Protein AF-A0A415UDN7-F1 (afdb_monomer)

Mean predicted aligned error: 2.26 Å

Sequence (65 aa):
MKKKFWEYILENFTIDNNGRKIIYNIIDWVWMQSMDKEDSVNTLDFLLDGIGIKKEEIEQFIDWN

Organism: NCBI:txid39488

Secondary structure (DSSP, 8-state):
-HHHHHHHHHHH----HHHHHHHHHHHHHHHHS---HHHHHHHHHHHHTTS---HHHHHTT----

Solvent-accessible surface area (backbone atoms only — not comparable to full-atom values): 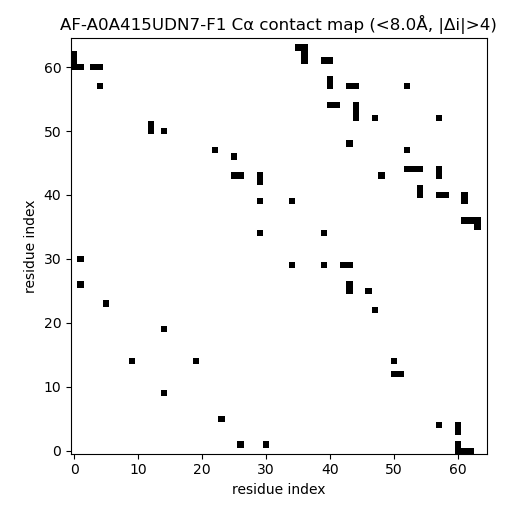4006 Å² total; per-residue (Å²): 90,69,67,59,48,52,50,51,49,65,76,74,40,98,65,56,77,67,55,48,54,52,52,50,50,52,54,50,53,56,72,72,46,96,59,56,59,67,57,47,40,55,49,48,41,62,75,43,60,85,72,76,71,50,59,77,64,48,54,78,42,59,72,88,125

Foldseek 3Di:
DLVVLLVVLVVPFDDDPVRSVVLNVQSVVLVPDPDDQVRSLVSNQVVVPPRPDDSVNSSVVRDPD

pLDDT: mean 95.66, std 4.36, range [70.62, 98.38]

Structure (mmCIF, N/CA/C/O backbone):
data_AF-A0A415UDN7-F1
#
_entry.id   AF-A0A415UDN7-F1
#
loop_
_atom_site.group_PDB
_atom_site.id
_atom_site.type_symbol
_atom_site.label_atom_id
_atom_site.label_alt_id
_atom_site.label_comp_id
_atom_site.label_asym_id
_atom_site.label_entity_id
_atom_site.label_seq_id
_atom_site.pdbx_PDB_ins_code
_atom_site.Cartn_x
_atom_site.Cartn_y
_atom_site.Cartn_z
_atom_site.occupancy
_atom_site.B_iso_or_equiv
_atom_site.auth_seq_id
_atom_site.auth_comp_id
_atom_site.auth_asym_id
_atom_site.auth_atom_id
_atom_site.pdbx_PDB_model_num
ATOM 1 N N . MET A 1 1 ? -1.573 -6.431 9.200 1.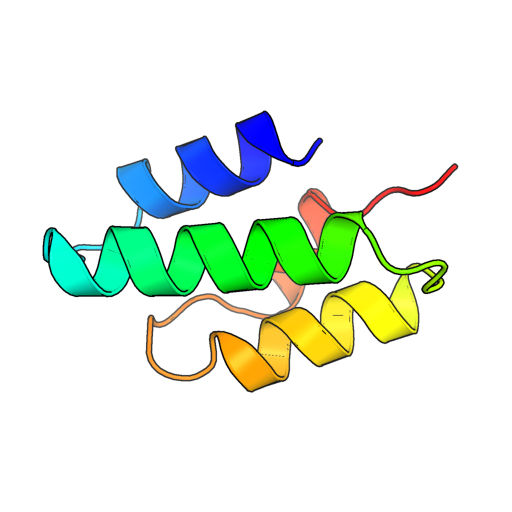00 90.69 1 MET A N 1
ATOM 2 C CA . MET A 1 1 ? -2.154 -5.389 8.328 1.00 90.69 1 MET A CA 1
ATOM 3 C C . MET A 1 1 ? -1.740 -5.517 6.859 1.00 90.69 1 MET A C 1
ATOM 5 O O . MET A 1 1 ? -2.632 -5.497 6.023 1.00 90.69 1 MET A O 1
ATOM 9 N N . LYS A 1 2 ? -0.464 -5.800 6.535 1.00 95.25 2 LYS A N 1
ATOM 10 C CA . LYS A 1 2 ? 0.031 -6.069 5.161 1.00 95.25 2 LYS A CA 1
ATOM 11 C C . LYS A 1 2 ? -0.894 -6.913 4.272 1.00 95.25 2 LYS A C 1
ATOM 13 O O . LYS A 1 2 ? -1.204 -6.525 3.155 1.00 95.25 2 LYS A O 1
ATOM 18 N N . LYS A 1 3 ? -1.344 -8.072 4.775 1.00 96.25 3 LYS A N 1
ATOM 19 C CA . LYS A 1 3 ? -2.224 -8.984 4.023 1.00 96.25 3 LYS A CA 1
ATOM 20 C C . LYS A 1 3 ? -3.533 -8.305 3.598 1.00 96.25 3 LYS A C 1
ATOM 22 O O . LYS A 1 3 ? -3.898 -8.417 2.438 1.00 96.25 3 LYS A O 1
ATOM 27 N N . LYS A 1 4 ? -4.175 -7.559 4.506 1.00 97.44 4 LYS A N 1
ATOM 28 C CA . LYS A 1 4 ? -5.412 -6.815 4.217 1.00 97.44 4 LYS A CA 1
ATOM 29 C C . LYS A 1 4 ? -5.180 -5.703 3.195 1.00 97.44 4 LYS A C 1
ATOM 31 O O . LYS A 1 4 ? -6.012 -5.506 2.325 1.00 97.44 4 LYS A O 1
ATOM 36 N N . PHE A 1 5 ? -4.043 -5.009 3.282 1.00 97.56 5 PHE A N 1
ATOM 37 C CA . PHE A 1 5 ? -3.673 -3.992 2.297 1.00 97.56 5 PHE A CA 1
ATOM 38 C C . PHE A 1 5 ? -3.499 -4.595 0.900 1.00 97.56 5 PHE A C 1
ATOM 40 O O . PHE A 1 5 ? -3.998 -4.066 -0.088 1.00 97.56 5 PHE A O 1
ATOM 47 N N . TRP A 1 6 ? -2.835 -5.751 0.825 1.00 97.94 6 TRP A N 1
ATOM 48 C CA . TRP A 1 6 ? -2.664 -6.472 -0.429 1.00 97.94 6 TRP A CA 1
ATOM 49 C C . TRP A 1 6 ? -3.993 -6.967 -1.016 1.00 97.94 6 TRP A C 1
ATOM 51 O O . TRP A 1 6 ? -4.225 -6.813 -2.212 1.00 97.94 6 TRP A O 1
ATOM 61 N N . GLU A 1 7 ? -4.877 -7.519 -0.184 1.00 98.25 7 GLU A N 1
ATOM 62 C CA . GLU A 1 7 ? -6.233 -7.920 -0.588 1.00 98.25 7 GLU A CA 1
ATOM 63 C C . GLU A 1 7 ? -7.030 -6.720 -1.117 1.00 98.25 7 GLU A C 1
ATOM 65 O O . GLU A 1 7 ? -7.567 -6.790 -2.220 1.00 98.25 7 GLU A O 1
ATOM 70 N N . TYR A 1 8 ? -6.996 -5.588 -0.409 1.00 98.25 8 TYR A N 1
ATOM 71 C CA . TYR A 1 8 ? -7.620 -4.343 -0.853 1.00 98.25 8 TYR A CA 1
ATOM 72 C C . TYR A 1 8 ? -7.109 -3.901 -2.235 1.00 98.25 8 TYR A C 1
ATOM 74 O O . TYR A 1 8 ? -7.915 -3.564 -3.103 1.00 98.25 8 TYR A O 1
ATOM 82 N N . ILE A 1 9 ? -5.797 -3.969 -2.489 1.00 97.44 9 ILE A N 1
ATOM 83 C CA . ILE A 1 9 ? -5.246 -3.610 -3.802 1.00 97.44 9 ILE A CA 1
ATOM 84 C C . ILE A 1 9 ? -5.775 -4.535 -4.908 1.00 97.44 9 ILE A C 1
ATOM 86 O O . ILE A 1 9 ? -6.148 -4.071 -5.986 1.00 97.44 9 ILE A O 1
ATOM 90 N N . LEU A 1 10 ? -5.823 -5.844 -4.651 1.00 97.38 10 LEU A N 1
ATOM 91 C CA . LEU A 1 10 ? -6.296 -6.826 -5.629 1.00 97.38 10 LEU A CA 1
ATOM 92 C C . LEU A 1 10 ? -7.788 -6.692 -5.950 1.00 97.38 10 LEU A C 1
ATOM 94 O O . LEU A 1 10 ? -8.191 -6.995 -7.072 1.00 97.38 10 LEU A O 1
ATOM 98 N N . GLU A 1 11 ? -8.592 -6.273 -4.975 1.00 97.75 11 GLU A N 1
ATOM 99 C CA . GLU A 1 11 ? -10.041 -6.120 -5.120 1.00 97.75 11 GLU A CA 1
ATOM 100 C C . GLU A 1 11 ? -10.435 -4.811 -5.814 1.00 97.75 11 GLU A C 1
ATOM 102 O O . GLU A 1 11 ? -11.448 -4.780 -6.513 1.00 97.75 11 GLU A O 1
ATOM 107 N N . ASN A 1 12 ? -9.642 -3.745 -5.656 1.00 97.75 12 ASN A N 1
ATOM 108 C CA . ASN A 1 12 ? -10.034 -2.398 -6.084 1.00 97.75 12 ASN A CA 1
ATOM 109 C C . ASN A 1 12 ? -9.312 -1.897 -7.343 1.00 97.75 12 ASN A C 1
ATOM 111 O O . ASN A 1 12 ? -9.825 -0.999 -8.011 1.00 97.75 12 ASN A O 1
ATOM 115 N N . PHE A 1 13 ? -8.167 -2.481 -7.720 1.00 96.56 13 PHE A N 1
ATOM 116 C CA . PHE A 1 13 ? -7.377 -1.997 -8.856 1.00 96.56 13 PHE A CA 1
ATOM 117 C C . PHE A 1 13 ? -7.165 -3.069 -9.930 1.00 96.56 13 PHE A C 1
ATOM 119 O O . PHE A 1 13 ? -6.757 -4.204 -9.672 1.00 96.56 13 PHE A O 1
ATOM 126 N N . THR A 1 14 ? -7.395 -2.686 -11.189 1.00 95.62 14 THR A N 1
ATOM 127 C CA . THR A 1 14 ? -7.129 -3.557 -12.343 1.00 95.62 14 THR A CA 1
ATOM 128 C C . THR A 1 14 ? -5.650 -3.490 -12.705 1.00 95.62 14 THR A C 1
ATOM 130 O O . THR A 1 14 ? -5.215 -2.608 -13.438 1.00 95.62 14 THR A O 1
ATOM 133 N N . ILE A 1 15 ? -4.875 -4.438 -12.182 1.00 95.75 15 ILE A N 1
ATOM 134 C CA . ILE A 1 15 ? -3.429 -4.544 -12.404 1.00 95.75 15 ILE A CA 1
ATOM 135 C C . ILE A 1 15 ? -3.126 -5.901 -13.041 1.00 95.75 15 ILE A C 1
ATOM 137 O O . ILE A 1 15 ? -3.660 -6.931 -12.607 1.00 95.75 15 ILE A O 1
ATOM 141 N N . ASP A 1 16 ? -2.264 -5.918 -14.058 1.00 96.69 16 ASP A N 1
ATOM 142 C CA . ASP A 1 16 ? -1.807 -7.148 -14.701 1.00 96.69 16 ASP A CA 1
ATOM 143 C C . ASP A 1 16 ? -0.900 -7.987 -13.773 1.00 96.69 16 ASP A C 1
ATOM 145 O O . ASP A 1 16 ? -0.533 -7.594 -12.664 1.00 96.69 16 ASP A O 1
ATOM 149 N N . ASN A 1 17 ? -0.532 -9.194 -14.200 1.00 97.31 17 ASN A N 1
ATOM 150 C CA . ASN A 1 17 ? 0.238 -10.097 -13.341 1.00 97.31 17 ASN A CA 1
ATOM 151 C C . ASN A 1 17 ? 1.640 -9.559 -12.994 1.00 97.31 17 ASN A C 1
ATOM 153 O O . ASN A 1 17 ? 2.152 -9.826 -11.908 1.00 97.31 17 ASN A O 1
ATOM 157 N N . ASN A 1 18 ? 2.274 -8.822 -13.906 1.00 97.56 18 ASN A N 1
ATOM 158 C CA . ASN A 1 18 ? 3.614 -8.287 -13.676 1.00 97.56 18 ASN A CA 1
ATOM 159 C C . ASN A 1 18 ? 3.572 -7.090 -12.723 1.00 97.56 18 ASN A C 1
ATOM 161 O O . ASN A 1 18 ? 4.344 -7.060 -11.764 1.00 97.56 18 ASN A O 1
ATOM 165 N N . GLY A 1 19 ? 2.622 -6.174 -12.911 1.00 97.12 19 GLY A N 1
ATOM 166 C CA . GLY A 1 19 ? 2.369 -5.065 -11.999 1.00 97.12 19 GLY A CA 1
ATOM 167 C C . GLY A 1 19 ? 2.056 -5.554 -10.588 1.00 97.12 19 GLY A C 1
ATOM 168 O O . GLY A 1 19 ? 2.640 -5.058 -9.629 1.00 97.12 19 GLY A O 1
ATOM 169 N N . ARG A 1 20 ? 1.244 -6.613 -10.442 1.00 97.44 20 ARG A N 1
ATOM 170 C CA . ARG A 1 20 ? 0.960 -7.230 -9.132 1.00 97.44 20 ARG A CA 1
ATOM 171 C C . ARG A 1 20 ? 2.227 -7.685 -8.412 1.00 97.44 20 ARG A C 1
ATOM 173 O O . ARG A 1 20 ? 2.364 -7.444 -7.218 1.00 97.44 20 ARG A O 1
ATOM 180 N N . LYS A 1 21 ? 3.162 -8.323 -9.121 1.00 98.06 21 LYS A N 1
ATOM 181 C CA . LYS A 1 21 ? 4.435 -8.776 -8.532 1.00 98.06 21 LYS A CA 1
ATOM 182 C C . LYS A 1 21 ? 5.306 -7.602 -8.087 1.00 98.06 21 LYS A C 1
ATOM 184 O O . LYS A 1 21 ? 5.888 -7.663 -7.011 1.00 98.06 21 LYS A O 1
ATOM 189 N N . ILE A 1 22 ? 5.376 -6.543 -8.895 1.00 98.00 22 ILE A N 1
ATOM 190 C CA . ILE A 1 22 ? 6.141 -5.331 -8.568 1.00 98.00 22 ILE A CA 1
ATOM 191 C C . ILE A 1 22 ? 5.563 -4.665 -7.317 1.00 98.00 22 ILE A C 1
ATOM 193 O O . ILE A 1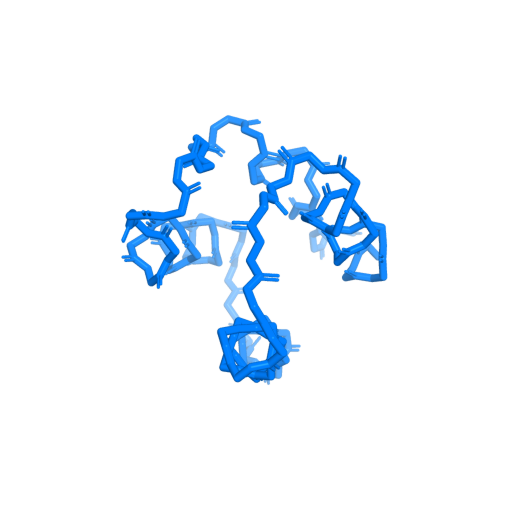 22 ? 6.293 -4.426 -6.360 1.00 98.00 22 ILE A O 1
ATOM 197 N N . ILE A 1 23 ? 4.250 -4.437 -7.294 1.00 98.00 23 ILE A N 1
ATOM 198 C CA . ILE A 1 23 ? 3.558 -3.814 -6.160 1.00 98.00 23 ILE A CA 1
ATOM 199 C C . ILE A 1 23 ? 3.721 -4.658 -4.897 1.00 98.00 23 ILE A C 1
ATOM 201 O O . ILE A 1 23 ? 4.047 -4.124 -3.841 1.00 98.00 23 ILE A O 1
ATOM 205 N N . TYR A 1 24 ? 3.568 -5.981 -4.996 1.00 98.12 24 TYR A N 1
ATOM 206 C CA . TYR A 1 24 ? 3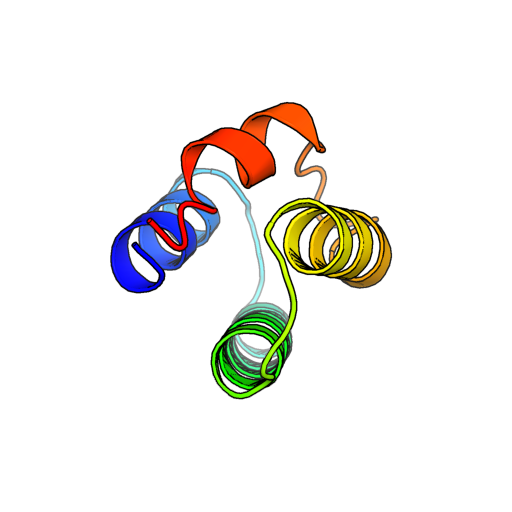.771 -6.860 -3.848 1.00 98.12 24 TYR A CA 1
ATOM 207 C C . TYR A 1 24 ? 5.198 -6.766 -3.291 1.00 98.12 24 TYR A C 1
ATOM 209 O O . TYR A 1 24 ? 5.365 -6.722 -2.075 1.00 98.12 24 TYR A O 1
ATOM 217 N N . ASN A 1 25 ? 6.214 -6.673 -4.155 1.00 98.38 25 ASN A N 1
ATOM 218 C CA . ASN A 1 25 ? 7.602 -6.488 -3.728 1.00 98.38 25 ASN A CA 1
ATOM 219 C C . ASN A 1 25 ? 7.833 -5.125 -3.060 1.00 98.38 25 ASN A C 1
ATOM 221 O O . ASN A 1 25 ? 8.564 -5.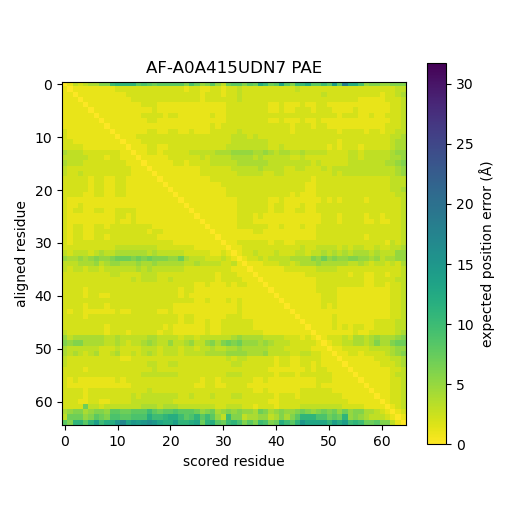061 -2.078 1.00 98.38 25 ASN A O 1
ATOM 225 N N . ILE A 1 26 ? 7.205 -4.051 -3.552 1.00 98.00 26 ILE A N 1
ATOM 226 C CA . ILE A 1 26 ? 7.252 -2.722 -2.918 1.00 98.00 26 ILE A CA 1
ATOM 227 C C . ILE A 1 26 ? 6.658 -2.793 -1.509 1.00 98.00 26 ILE A C 1
ATOM 229 O O . ILE A 1 26 ? 7.292 -2.374 -0.544 1.00 98.00 26 ILE A O 1
ATOM 233 N N . ILE A 1 27 ? 5.465 -3.379 -1.381 1.00 97.56 27 ILE A N 1
ATOM 234 C CA . ILE A 1 27 ? 4.787 -3.558 -0.094 1.00 97.56 27 ILE A CA 1
ATOM 235 C C . ILE A 1 27 ? 5.641 -4.419 0.841 1.00 97.56 27 ILE A C 1
ATOM 237 O O . ILE A 1 27 ? 5.774 -4.108 2.018 1.00 97.56 27 ILE A O 1
ATOM 241 N N . ASP A 1 28 ? 6.233 -5.505 0.348 1.00 97.75 28 ASP A N 1
ATOM 242 C CA . ASP A 1 28 ? 7.115 -6.344 1.159 1.00 97.75 28 ASP A CA 1
ATOM 243 C C . ASP A 1 28 ? 8.344 -5.575 1.647 1.00 97.75 28 ASP A C 1
ATOM 245 O O . ASP A 1 28 ? 8.645 -5.598 2.837 1.00 97.75 28 ASP A O 1
ATOM 249 N N . TRP A 1 29 ? 8.990 -4.821 0.756 1.00 97.88 29 TRP A N 1
ATOM 250 C CA . TRP A 1 29 ? 10.150 -4.009 1.096 1.00 97.88 29 TRP A CA 1
ATOM 251 C C . TRP A 1 29 ? 9.836 -2.969 2.176 1.00 97.88 29 TRP A C 1
ATOM 253 O O . TRP A 1 29 ? 10.595 -2.890 3.142 1.00 97.88 29 TRP A O 1
ATOM 263 N N . VAL A 1 30 ? 8.711 -2.245 2.069 1.00 96.69 30 VAL A N 1
ATOM 264 C CA . VAL A 1 30 ? 8.263 -1.282 3.095 1.00 96.69 30 VAL A CA 1
ATOM 265 C C . VAL A 1 30 ? 8.053 -1.976 4.441 1.00 96.69 30 VAL A C 1
ATOM 267 O O . VAL A 1 30 ? 8.535 -1.491 5.458 1.00 96.69 30 VAL A O 1
ATOM 270 N N . TRP A 1 31 ? 7.419 -3.153 4.457 1.00 95.06 31 TRP A N 1
ATOM 271 C CA . TRP A 1 31 ? 7.188 -3.917 5.692 1.00 95.06 31 TRP A CA 1
ATOM 272 C C . TRP A 1 31 ? 8.450 -4.523 6.319 1.00 95.06 31 TRP A C 1
ATOM 274 O O . TRP A 1 31 ? 8.405 -4.948 7.472 1.00 95.06 31 TRP A O 1
ATOM 284 N N . MET A 1 32 ? 9.557 -4.591 5.579 1.00 95.94 32 MET A N 1
ATOM 285 C CA . MET A 1 32 ? 10.862 -4.994 6.106 1.00 95.94 32 MET A CA 1
ATOM 286 C C . MET A 1 32 ? 11.659 -3.824 6.691 1.00 95.94 32 MET A C 1
ATOM 288 O O . MET A 1 32 ? 12.640 -4.066 7.395 1.00 95.94 32 MET A O 1
ATOM 292 N N . GLN A 1 33 ? 11.293 -2.577 6.380 1.00 94.06 33 GLN A N 1
ATOM 293 C CA . GLN A 1 33 ? 11.987 -1.408 6.911 1.00 94.06 33 GLN A CA 1
ATOM 294 C C . GLN A 1 33 ? 11.472 -1.063 8.310 1.00 94.06 33 GLN A C 1
ATOM 296 O O . GLN A 1 33 ? 10.286 -1.189 8.603 1.00 94.06 33 GLN A O 1
ATOM 301 N N . SER A 1 34 ? 12.355 -0.546 9.163 1.00 90.31 34 SER A N 1
ATOM 302 C CA . SER A 1 34 ? 11.981 0.042 10.457 1.00 90.31 34 SER A CA 1
ATOM 303 C C . SER A 1 34 ? 11.497 1.490 10.287 1.00 90.31 34 SER A C 1
ATOM 305 O O . SER A 1 34 ? 12.063 2.402 10.886 1.00 90.31 34 SER A O 1
ATOM 307 N N . MET A 1 35 ? 10.510 1.705 9.414 1.00 93.75 35 MET A N 1
ATOM 308 C CA . MET A 1 35 ? 9.885 3.012 9.179 1.00 93.75 35 MET A CA 1
ATOM 309 C C . MET A 1 35 ? 8.800 3.283 10.219 1.00 93.75 35 MET A C 1
ATOM 311 O O . MET A 1 35 ? 8.100 2.363 10.649 1.00 93.75 35 MET A O 1
ATOM 315 N N . ASP A 1 36 ? 8.619 4.550 10.589 1.00 95.56 36 ASP A N 1
ATOM 316 C CA . ASP A 1 36 ? 7.420 4.945 11.319 1.00 95.56 36 ASP A CA 1
ATOM 317 C C . ASP A 1 36 ? 6.190 4.981 10.388 1.00 95.56 36 ASP A C 1
ATOM 319 O O . ASP A 1 36 ? 6.256 4.662 9.192 1.00 95.56 36 ASP A O 1
ATOM 323 N N . LYS A 1 37 ? 5.021 5.305 10.952 1.00 95.19 37 LYS A N 1
ATOM 324 C CA . LYS A 1 37 ? 3.765 5.334 10.192 1.00 95.19 37 LYS A CA 1
ATOM 325 C C . LYS A 1 37 ? 3.812 6.367 9.069 1.00 95.19 37 LYS A C 1
ATOM 327 O O . LYS A 1 37 ? 3.359 6.061 7.969 1.00 95.19 37 LYS A O 1
ATOM 332 N N . GLU A 1 38 ? 4.315 7.563 9.350 1.00 96.62 38 GLU A N 1
ATOM 333 C CA . GLU A 1 38 ? 4.333 8.664 8.390 1.00 96.62 38 GLU A CA 1
ATOM 334 C C . GLU A 1 38 ? 5.261 8.333 7.218 1.00 96.62 38 GLU A C 1
ATOM 336 O O . GLU A 1 38 ? 4.837 8.407 6.062 1.00 96.62 38 GLU A O 1
ATOM 341 N N . ASP A 1 39 ? 6.469 7.851 7.511 1.00 97.50 39 ASP A N 1
ATOM 342 C CA . ASP A 1 39 ? 7.442 7.411 6.512 1.00 97.50 39 ASP A CA 1
ATOM 343 C C . ASP A 1 39 ? 6.895 6.269 5.648 1.00 97.50 39 ASP A C 1
ATOM 345 O O . ASP A 1 39 ? 7.034 6.285 4.422 1.00 97.50 39 ASP A O 1
ATOM 349 N N . SER A 1 40 ? 6.221 5.296 6.266 1.00 97.62 40 SER A N 1
ATOM 350 C CA . SER A 1 40 ? 5.628 4.156 5.555 1.00 97.62 40 SER A CA 1
ATOM 351 C C . SER A 1 40 ? 4.515 4.589 4.602 1.00 97.62 40 SER A C 1
ATOM 353 O O . SER A 1 40 ? 4.476 4.145 3.454 1.00 97.62 40 SER A O 1
ATOM 355 N N . VAL A 1 41 ? 3.611 5.462 5.063 1.00 97.94 41 VAL A N 1
ATOM 356 C CA . VAL A 1 41 ? 2.509 5.985 4.245 1.00 97.94 41 VAL A CA 1
ATOM 357 C C . VAL A 1 41 ? 3.060 6.814 3.093 1.00 97.94 41 VAL A C 1
ATOM 359 O O . VAL A 1 41 ? 2.696 6.555 1.953 1.00 97.94 41 VAL A O 1
ATOM 362 N N . ASN A 1 42 ? 3.960 7.762 3.362 1.00 97.94 42 ASN A N 1
ATOM 363 C CA . ASN A 1 42 ? 4.542 8.627 2.333 1.00 97.94 42 ASN A CA 1
ATOM 364 C C . ASN A 1 42 ? 5.317 7.819 1.281 1.00 97.94 42 ASN A C 1
ATOM 366 O O . ASN A 1 42 ? 5.237 8.102 0.088 1.00 97.94 42 ASN A O 1
ATOM 370 N N . THR A 1 43 ? 6.037 6.781 1.711 1.00 98.00 43 THR A N 1
ATOM 371 C CA . THR A 1 43 ? 6.768 5.884 0.808 1.00 98.00 43 THR A CA 1
ATOM 372 C C . THR A 1 43 ? 5.820 5.112 -0.106 1.00 98.00 43 THR A C 1
ATOM 374 O O . THR A 1 43 ? 6.065 5.018 -1.307 1.00 98.00 43 THR A O 1
ATOM 377 N N . LEU A 1 44 ? 4.733 4.558 0.438 1.00 97.88 44 LEU A N 1
ATOM 378 C CA . LEU A 1 44 ? 3.744 3.827 -0.356 1.00 97.88 44 LEU A CA 1
ATOM 379 C C . LEU A 1 44 ? 2.947 4.754 -1.274 1.00 97.88 44 LEU A C 1
ATOM 381 O O . LEU A 1 44 ? 2.711 4.382 -2.416 1.00 97.88 44 LEU A O 1
ATOM 385 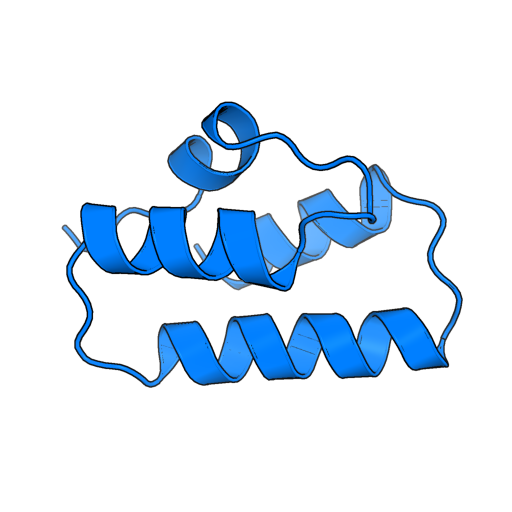N N . ASP A 1 45 ? 2.582 5.945 -0.801 1.00 97.94 45 ASP A N 1
ATOM 386 C CA . ASP A 1 45 ? 1.918 6.985 -1.594 1.00 97.94 45 ASP A CA 1
ATOM 387 C C . ASP A 1 45 ? 2.769 7.342 -2.817 1.00 97.94 45 ASP A C 1
ATOM 389 O O . ASP A 1 45 ? 2.293 7.284 -3.943 1.00 97.94 45 ASP A O 1
ATOM 393 N N . PHE A 1 46 ? 4.071 7.566 -2.620 1.00 97.62 46 PHE A N 1
ATOM 394 C CA . PHE A 1 46 ? 4.997 7.861 -3.711 1.00 97.62 46 PHE A CA 1
ATOM 395 C C . PHE A 1 46 ? 5.224 6.675 -4.662 1.00 97.62 46 PHE A C 1
ATOM 397 O O . PHE A 1 46 ? 5.197 6.836 -5.879 1.00 97.62 46 PHE A O 1
ATOM 404 N N . LEU A 1 47 ? 5.487 5.474 -4.135 1.00 97.44 47 LEU A N 1
ATOM 405 C CA . LEU A 1 47 ? 5.861 4.316 -4.960 1.00 97.44 47 LEU A CA 1
ATOM 406 C C . LEU A 1 47 ? 4.673 3.655 -5.666 1.00 97.44 47 LEU A C 1
ATOM 408 O O . LEU A 1 47 ? 4.877 2.911 -6.626 1.00 97.44 47 LEU A O 1
ATOM 412 N N . LEU A 1 48 ? 3.455 3.885 -5.176 1.00 96.81 48 LEU A N 1
ATOM 413 C CA . LEU A 1 48 ? 2.219 3.391 -5.779 1.00 96.81 48 LEU A CA 1
ATOM 414 C C . LEU A 1 48 ? 1.451 4.496 -6.522 1.00 96.81 48 LEU A C 1
ATOM 416 O O . LEU A 1 48 ? 0.394 4.208 -7.093 1.00 96.81 48 LEU A O 1
ATOM 420 N N . ASP A 1 49 ? 1.986 5.722 -6.582 1.00 91.12 49 ASP A N 1
ATOM 421 C CA . ASP A 1 49 ? 1.429 6.794 -7.403 1.00 91.12 49 ASP A CA 1
ATOM 422 C C . ASP A 1 49 ? 1.388 6.343 -8.872 1.00 91.12 49 ASP A C 1
ATOM 424 O O . ASP A 1 49 ? 2.394 5.967 -9.478 1.00 91.12 49 ASP A O 1
ATOM 428 N N . GLY A 1 50 ? 0.182 6.300 -9.435 1.00 89.31 50 GLY A N 1
ATOM 429 C CA . GLY A 1 50 ? -0.078 5.785 -10.781 1.00 89.31 50 GLY A CA 1
ATOM 430 C C . GLY A 1 50 ? -0.976 4.551 -10.849 1.00 89.31 50 GLY A C 1
ATOM 431 O O . GLY A 1 50 ? -1.547 4.302 -11.910 1.00 89.31 50 GLY A O 1
ATOM 432 N N . ILE A 1 51 ? -1.193 3.820 -9.745 1.00 93.56 51 ILE A N 1
ATOM 433 C CA . ILE A 1 51 ? -2.236 2.769 -9.712 1.00 93.56 51 ILE A CA 1
ATOM 434 C C . ILE A 1 51 ? -3.618 3.322 -9.338 1.00 93.56 51 ILE A C 1
ATOM 436 O O . ILE A 1 51 ? -4.615 2.615 -9.466 1.00 93.56 51 ILE A O 1
ATOM 440 N N . GLY A 1 52 ? -3.679 4.585 -8.904 1.00 92.19 52 GLY A N 1
ATOM 441 C CA . GLY A 1 52 ? -4.912 5.281 -8.528 1.00 92.19 52 GLY A CA 1
ATOM 442 C C . GLY A 1 52 ? -5.312 5.134 -7.059 1.00 92.19 52 GLY A C 1
ATOM 443 O O . GLY A 1 52 ? -6.406 5.566 -6.703 1.00 92.19 52 GLY A O 1
ATOM 444 N N . ILE A 1 53 ? -4.454 4.542 -6.223 1.00 96.31 53 ILE A N 1
ATOM 445 C CA . ILE A 1 53 ? -4.645 4.507 -4.771 1.00 96.31 53 ILE A CA 1
ATOM 446 C C . ILE A 1 53 ? -4.365 5.884 -4.169 1.00 96.31 53 ILE A C 1
ATOM 448 O O . ILE A 1 53 ? -3.412 6.551 -4.566 1.00 96.31 53 ILE A O 1
ATOM 452 N N . LYS A 1 54 ? -5.192 6.313 -3.217 1.00 97.06 54 LYS A N 1
ATOM 453 C CA . LYS A 1 54 ? -5.004 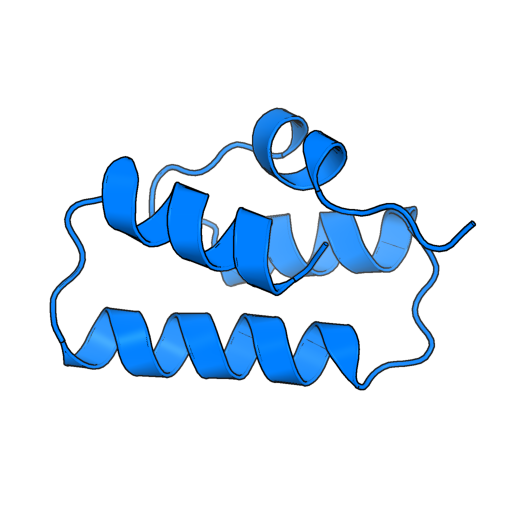7.572 -2.496 1.00 97.06 54 LYS A CA 1
ATOM 454 C C . LYS A 1 54 ? -4.290 7.358 -1.171 1.00 97.06 54 LYS A C 1
ATOM 456 O O . LYS A 1 54 ? -4.472 6.333 -0.510 1.00 97.06 54 LYS A O 1
ATOM 461 N N . LYS A 1 55 ? -3.565 8.379 -0.721 1.00 97.50 55 LYS A N 1
ATOM 462 C CA . LYS A 1 55 ? -2.899 8.395 0.582 1.00 97.50 55 LYS A CA 1
ATOM 463 C C . LYS A 1 55 ? -3.822 8.006 1.741 1.00 97.50 55 LYS A C 1
ATOM 465 O O . LYS A 1 55 ? -3.452 7.171 2.562 1.00 97.50 55 LYS A O 1
ATOM 470 N N . GLU A 1 56 ? -5.045 8.535 1.780 1.00 97.00 56 GLU A N 1
ATOM 471 C CA . GLU A 1 56 ? -6.012 8.255 2.853 1.00 97.00 56 GLU A CA 1
ATOM 472 C C . GLU A 1 56 ? -6.495 6.795 2.851 1.00 97.00 56 GLU A C 1
ATOM 474 O O . GLU A 1 56 ? -6.955 6.279 3.871 1.00 97.00 56 GLU A O 1
ATOM 479 N N . GLU A 1 57 ? -6.411 6.109 1.710 1.00 97.56 57 GLU A N 1
ATOM 480 C CA . GLU A 1 57 ? -6.703 4.678 1.604 1.00 97.56 57 GLU A CA 1
ATOM 481 C C . GLU A 1 57 ? -5.541 3.860 2.171 1.00 97.56 57 GLU A C 1
ATOM 483 O O . GLU A 1 57 ? -5.771 2.897 2.897 1.00 97.56 57 GLU A O 1
ATOM 488 N N . ILE A 1 58 ? -4.295 4.284 1.936 1.00 97.50 58 ILE A N 1
ATOM 489 C CA . ILE A 1 58 ? -3.089 3.660 2.501 1.00 97.50 58 ILE A CA 1
ATOM 490 C C . ILE A 1 58 ? -3.071 3.790 4.030 1.00 97.50 58 ILE A C 1
ATOM 492 O O . ILE A 1 58 ? -2.821 2.810 4.736 1.00 97.50 58 ILE A O 1
ATOM 496 N N . GLU A 1 59 ? -3.383 4.976 4.559 1.00 97.25 59 GLU A N 1
ATOM 497 C CA . GLU A 1 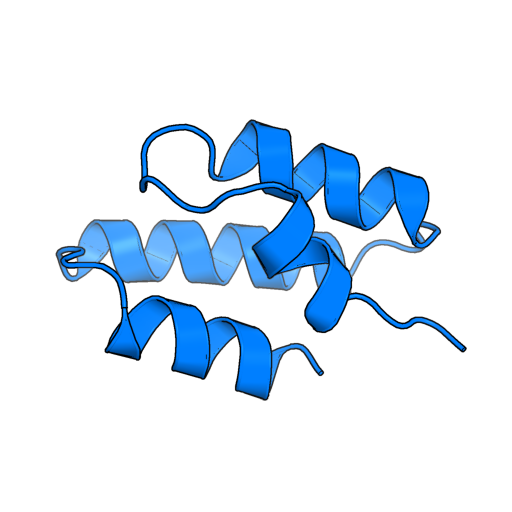59 ? -3.368 5.280 5.998 1.00 97.25 59 GLU A CA 1
ATOM 498 C C . GLU A 1 59 ? -4.240 4.342 6.845 1.00 97.25 59 GLU A C 1
ATOM 500 O O . GLU A 1 59 ? -3.931 4.110 8.017 1.00 97.25 59 GLU A O 1
ATOM 505 N N . GLN A 1 60 ? -5.296 3.768 6.258 1.00 96.31 60 GLN A N 1
ATOM 506 C CA . GLN A 1 60 ? -6.186 2.805 6.918 1.00 96.31 60 GLN A CA 1
ATOM 507 C C . GLN A 1 60 ? -5.496 1.470 7.225 1.00 96.31 60 GLN A C 1
ATOM 509 O O . GLN A 1 60 ? -5.944 0.723 8.099 1.00 96.31 60 GLN A O 1
ATOM 514 N N . PHE A 1 61 ? -4.416 1.150 6.509 1.00 96.12 61 PHE A N 1
ATOM 515 C CA . PHE A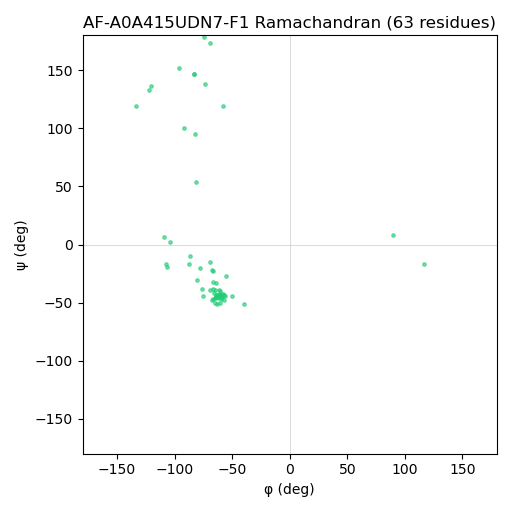 1 61 ? -3.712 -0.122 6.634 1.00 96.12 61 PHE A CA 1
ATOM 516 C C . PHE A 1 61 ? -2.364 -0.017 7.344 1.00 96.12 61 PHE A C 1
ATOM 518 O O . PHE A 1 61 ? -1.834 -1.041 7.779 1.00 96.12 61 PHE A O 1
ATOM 525 N N . ILE A 1 62 ? -1.801 1.183 7.464 1.00 93.69 62 ILE A N 1
ATOM 526 C CA . ILE A 1 62 ? -0.529 1.390 8.154 1.00 93.69 62 ILE A CA 1
ATOM 527 C C . ILE A 1 62 ? -0.801 1.711 9.620 1.00 93.69 62 ILE A C 1
ATOM 529 O O . ILE A 1 62 ? -1.128 2.839 9.997 1.00 93.69 62 ILE A O 1
ATOM 533 N N . ASP A 1 63 ? -0.644 0.680 10.443 1.00 85.88 63 ASP A N 1
ATOM 534 C CA . ASP A 1 63 ? -0.605 0.781 11.894 1.00 85.88 63 ASP A CA 1
ATOM 535 C C . ASP A 1 63 ? 0.578 -0.044 12.399 1.00 85.88 63 ASP A C 1
ATOM 537 O O . ASP A 1 63 ? 0.670 -1.245 12.121 1.00 85.88 63 ASP A O 1
ATOM 541 N N . TRP A 1 64 ? 1.506 0.638 13.065 1.00 81.19 64 TRP A N 1
ATOM 542 C CA . TRP A 1 64 ? 2.718 0.055 13.646 1.00 81.19 64 TRP A CA 1
ATOM 543 C C . TRP A 1 64 ? 2.671 0.027 15.177 1.00 81.19 64 TRP A C 1
ATOM 545 O O . TRP A 1 64 ? 3.678 -0.302 15.804 1.00 81.19 64 TRP A O 1
ATOM 555 N N . ASN A 1 65 ? 1.521 0.386 15.758 1.00 70.62 65 ASN A N 1
ATOM 556 C CA . ASN A 1 65 ? 1.259 0.272 17.190 1.00 70.62 65 ASN A CA 1
ATOM 557 C C . ASN A 1 65 ? 0.797 -1.135 17.584 1.00 70.62 65 ASN A C 1
ATOM 559 O O . ASN A 1 65 ? 0.176 -1.835 16.749 1.00 70.62 65 ASN A O 1
#

Radius of gyration: 10.92 Å; Cα contacts (8 Å, |Δi|>4): 42; chains: 1; bounding box: 22×19×32 Å